Protein AF-A0A2E3VXD1-F1 (afdb_monomer)

Mean predicted aligned error: 12.89 Å

pLDDT: mean 79.23, std 15.87, range [42.19, 97.44]

Radius of gyration: 23.45 Å; Cα contacts (8 Å, |Δi|>4): 58; chains: 1; bounding box: 64×28×63 Å

Foldseek 3Di:
DPPPPVVVVPDVVVVVVVVVLCVVCQQPDVVLLVVLLVVQLVVQLVVVVVVVVVDDDPDDDDPVRVVVVSVVSSVVSSVLSVDSPHPCSSVVSCCVPPNPVNSVPDDRPVRVVVVVVVVVVVVVVVPPD

Solvent-accessible surface area (backbone atoms only — not comparable to full-atom values): 7590 Å² total; per-residue (Å²): 143,74,81,75,69,71,64,70,80,68,42,66,72,59,55,53,52,57,51,54,56,55,60,74,50,71,54,57,59,67,70,59,51,52,50,21,33,50,52,31,17,53,51,42,29,51,49,54,52,56,57,54,70,72,54,88,67,97,63,86,77,50,73,67,55,50,50,54,50,51,55,53,43,44,54,51,16,44,53,38,40,70,39,91,87,35,92,57,53,33,59,58,44,32,51,70,79,58,33,70,81,65,41,70,71,58,74,52,69,68,57,52,51,52,51,52,52,54,53,56,55,57,60,57,68,73,72,78,124

Structure (mmCIF, N/CA/C/O backbone):
data_AF-A0A2E3VXD1-F1
#
_entry.id   AF-A0A2E3VXD1-F1
#
loop_
_atom_site.group_PDB
_atom_site.id
_atom_site.type_symbol
_atom_site.label_atom_id
_atom_site.label_alt_id
_atom_site.label_comp_id
_atom_site.label_asym_id
_atom_site.label_entity_id
_atom_site.label_seq_id
_atom_site.pdbx_PDB_ins_code
_atom_site.Cartn_x
_atom_site.Cartn_y
_atom_site.Cartn_z
_atom_site.occupancy
_atom_site.B_iso_or_equiv
_atom_site.auth_seq_id
_atom_site.auth_comp_id
_atom_site.auth_asym_id
_atom_site.auth_atom_id
_atom_site.pdbx_PDB_model_num
ATOM 1 N N . MET A 1 1 ? 29.514 -5.960 26.133 1.00 45.72 1 MET A N 1
ATOM 2 C CA . MET A 1 1 ? 28.499 -6.758 25.406 1.00 45.72 1 MET A CA 1
ATOM 3 C C . MET A 1 1 ? 28.163 -6.119 24.042 1.00 45.72 1 MET A C 1
ATOM 5 O O . MET A 1 1 ? 26.997 -5.894 23.763 1.00 45.72 1 MET A O 1
ATOM 9 N N . SER A 1 2 ? 29.153 -5.846 23.172 1.00 53.34 2 SER A N 1
ATOM 10 C CA . SER A 1 2 ? 28.929 -5.120 21.892 1.00 53.34 2 S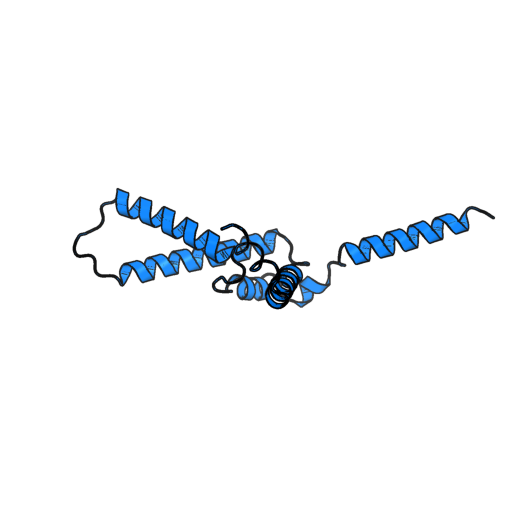ER A CA 1
ATOM 11 C C . SER A 1 2 ? 29.112 -5.949 20.615 1.00 53.34 2 SER A C 1
ATOM 13 O O . SER A 1 2 ? 28.776 -5.482 19.534 1.00 53.34 2 SER A O 1
ATOM 15 N N . ASN A 1 3 ? 29.578 -7.198 20.698 1.00 49.94 3 ASN A N 1
ATOM 16 C CA . ASN A 1 3 ? 29.963 -7.957 19.497 1.00 49.94 3 ASN A CA 1
ATOM 17 C C . ASN A 1 3 ? 28.823 -8.770 18.854 1.00 49.94 3 ASN A C 1
ATOM 19 O O . ASN A 1 3 ? 29.063 -9.477 17.882 1.00 49.94 3 ASN A O 1
ATOM 23 N N . LYS A 1 4 ? 27.585 -8.687 19.366 1.00 48.09 4 LYS A N 1
ATOM 24 C CA . LYS A 1 4 ? 26.432 -9.443 18.829 1.00 48.09 4 LYS A CA 1
ATOM 25 C C . LYS A 1 4 ? 25.585 -8.686 17.800 1.00 48.09 4 LYS A C 1
ATOM 27 O O . LYS A 1 4 ? 24.756 -9.311 17.153 1.00 48.09 4 LYS A O 1
ATOM 32 N N . ILE A 1 5 ? 25.781 -7.376 17.633 1.00 53.31 5 ILE A N 1
ATOM 33 C CA . ILE A 1 5 ? 24.974 -6.569 16.698 1.00 53.31 5 ILE A CA 1
ATOM 34 C C . ILE A 1 5 ? 25.562 -6.615 15.270 1.00 53.31 5 ILE A C 1
ATOM 36 O O . ILE A 1 5 ? 24.817 -6.616 14.295 1.00 53.31 5 ILE A O 1
ATOM 40 N N . ASN A 1 6 ? 26.884 -6.780 15.128 1.00 49.16 6 ASN A N 1
ATOM 41 C CA . ASN A 1 6 ? 27.567 -6.768 13.824 1.00 49.16 6 ASN A CA 1
ATOM 42 C C . ASN A 1 6 ? 27.434 -8.054 12.986 1.00 49.16 6 ASN A C 1
ATOM 44 O O . ASN A 1 6 ? 27.737 -8.024 11.796 1.00 49.16 6 ASN A O 1
ATOM 48 N N . SER A 1 7 ? 26.971 -9.175 13.547 1.00 50.66 7 SER A N 1
ATOM 49 C CA . SER A 1 7 ? 26.837 -10.436 12.796 1.00 50.66 7 SER A CA 1
ATOM 50 C C . SER A 1 7 ? 25.522 -10.562 12.018 1.00 50.66 7 SER A C 1
ATOM 52 O O . SER A 1 7 ? 25.414 -11.417 11.143 1.00 50.66 7 SER A O 1
ATOM 54 N N . ILE A 1 8 ? 24.530 -9.703 12.281 1.00 50.59 8 ILE A N 1
ATOM 55 C CA . ILE A 1 8 ? 23.238 -9.740 11.575 1.00 50.59 8 ILE A CA 1
ATOM 56 C C . ILE A 1 8 ? 23.376 -9.144 10.161 1.00 50.59 8 ILE A C 1
ATOM 58 O O . ILE A 1 8 ? 22.715 -9.592 9.232 1.00 50.59 8 ILE A O 1
ATOM 62 N N . ILE A 1 9 ? 24.296 -8.198 9.953 1.00 54.25 9 ILE A N 1
ATOM 63 C CA . ILE A 1 9 ? 24.472 -7.474 8.677 1.00 54.25 9 ILE A CA 1
ATOM 64 C C . ILE A 1 9 ? 25.246 -8.307 7.626 1.00 54.25 9 ILE A C 1
ATOM 66 O O . ILE A 1 9 ? 25.215 -8.008 6.431 1.00 54.25 9 ILE A O 1
ATOM 70 N N . GLN A 1 10 ? 25.898 -9.400 8.031 1.00 58.25 10 GLN A N 1
ATOM 71 C CA . GLN A 1 10 ? 26.782 -10.203 7.173 1.00 58.25 10 GLN A CA 1
ATOM 72 C C . GLN A 1 10 ? 26.150 -11.505 6.658 1.00 58.25 10 GLN A C 1
ATOM 74 O O . GLN A 1 10 ? 26.871 -12.422 6.279 1.00 58.25 10 GLN A O 1
ATOM 79 N N . ASN A 1 11 ? 24.819 -11.630 6.632 1.00 71.75 11 ASN A N 1
ATOM 80 C CA . ASN A 1 11 ? 24.197 -12.791 5.996 1.00 71.75 11 ASN A CA 1
ATOM 81 C C . ASN A 1 11 ? 24.143 -12.586 4.465 1.00 71.75 11 ASN A C 1
ATOM 83 O O . ASN A 1 11 ? 23.340 -11.767 4.000 1.00 71.75 11 ASN A O 1
ATOM 87 N N . PRO A 1 12 ? 24.932 -13.328 3.662 1.00 71.81 12 PRO A N 1
ATOM 88 C CA . PRO A 1 12 ? 24.968 -13.165 2.207 1.00 71.81 12 PRO A CA 1
ATOM 89 C C . PRO A 1 12 ? 23.598 -13.398 1.553 1.00 71.81 12 PRO A C 1
ATOM 91 O O . PRO A 1 12 ? 23.276 -12.752 0.556 1.00 71.81 12 PRO A O 1
ATOM 94 N N . ASN A 1 13 ? 22.738 -14.230 2.153 1.00 70.81 13 ASN A N 1
ATOM 95 C CA . ASN A 1 13 ? 21.380 -14.461 1.655 1.00 70.81 13 ASN A CA 1
ATOM 96 C C . ASN A 1 13 ? 20.468 -13.237 1.837 1.00 70.81 13 ASN A C 1
ATOM 98 O O . ASN A 1 13 ? 19.610 -12.978 0.993 1.00 70.81 13 ASN A O 1
ATOM 102 N N . MET A 1 14 ? 20.657 -12.453 2.907 1.00 68.56 14 MET A N 1
ATOM 103 C CA . MET A 1 14 ? 19.893 -11.216 3.118 1.00 68.56 14 MET A CA 1
ATOM 104 C C . MET A 1 14 ? 20.352 -10.107 2.168 1.00 68.56 14 MET A C 1
ATOM 106 O O . MET A 1 14 ? 19.519 -9.407 1.596 1.00 68.56 14 MET A O 1
ATOM 110 N N . GLN A 1 15 ? 21.661 -10.001 1.925 1.00 68.56 15 GLN A N 1
ATOM 111 C CA . GLN A 1 15 ? 22.216 -9.041 0.967 1.00 68.56 15 GLN A CA 1
ATOM 112 C C . GLN A 1 15 ? 21.792 -9.358 -0.476 1.00 68.56 15 GLN A C 1
ATOM 114 O O . GLN A 1 15 ? 21.424 -8.456 -1.225 1.00 68.56 15 GLN A O 1
ATOM 119 N N . ALA A 1 16 ? 21.780 -10.638 -0.865 1.00 70.44 16 ALA A N 1
ATOM 120 C CA . ALA A 1 16 ? 21.312 -11.061 -2.185 1.00 70.44 16 ALA A CA 1
ATOM 121 C C . ALA A 1 16 ? 19.816 -10.769 -2.403 1.00 70.44 16 ALA A C 1
ATOM 123 O O . ALA A 1 16 ? 19.419 -10.376 -3.499 1.00 70.44 16 ALA A O 1
ATOM 124 N N . ARG A 1 17 ? 18.982 -10.920 -1.363 1.00 68.19 17 ARG A N 1
ATOM 125 C CA . ARG A 1 17 ? 17.549 -10.591 -1.431 1.00 68.19 17 ARG A CA 1
ATOM 126 C C . ARG A 1 17 ? 17.311 -9.089 -1.606 1.00 68.19 17 ARG A C 1
ATOM 128 O O . ARG A 1 17 ? 16.509 -8.729 -2.459 1.00 68.19 17 ARG A O 1
ATOM 135 N N . ALA A 1 18 ? 18.038 -8.249 -0.866 1.00 66.00 18 ALA A N 1
ATOM 136 C CA . ALA A 1 18 ? 17.935 -6.789 -0.968 1.00 66.00 18 ALA A CA 1
ATOM 137 C C . ALA A 1 18 ? 18.440 -6.243 -2.321 1.00 66.00 18 ALA A C 1
ATOM 139 O O . ALA A 1 18 ? 17.923 -5.264 -2.848 1.00 66.00 18 ALA A O 1
ATOM 140 N N . LYS A 1 19 ? 19.443 -6.889 -2.932 1.00 68.50 19 LYS A N 1
ATOM 141 C CA . LYS A 1 19 ? 19.886 -6.529 -4.291 1.00 68.50 19 LYS A CA 1
ATOM 142 C C . LYS A 1 19 ? 18.827 -6.859 -5.347 1.00 68.50 19 LYS A C 1
ATOM 144 O O . LYS A 1 19 ? 18.525 -6.019 -6.186 1.00 68.50 19 LYS A O 1
ATOM 149 N N . LYS A 1 20 ? 18.204 -8.041 -5.264 1.00 70.44 20 LYS A N 1
ATOM 150 C CA . LYS A 1 20 ? 17.135 -8.448 -6.194 1.00 70.44 20 LYS A CA 1
ATOM 151 C C . LYS A 1 20 ? 15.898 -7.547 -6.125 1.00 70.44 20 LYS A C 1
ATOM 153 O O . LYS A 1 20 ? 15.245 -7.340 -7.144 1.00 70.44 20 LYS A O 1
ATOM 158 N N . SER A 1 21 ? 15.548 -7.031 -4.947 1.00 66.81 21 SER A N 1
ATOM 159 C CA . SER A 1 21 ? 14.435 -6.084 -4.807 1.00 66.81 21 SER A CA 1
ATOM 160 C C . SER A 1 21 ? 14.765 -4.712 -5.394 1.00 66.81 21 SER A C 1
ATOM 162 O O . SER A 1 21 ? 13.918 -4.147 -6.082 1.00 66.81 21 SER A O 1
ATOM 164 N N . ALA A 1 22 ? 15.993 -4.215 -5.221 1.00 69.25 22 ALA A N 1
ATOM 165 C CA . ALA A 1 22 ? 16.440 -2.973 -5.854 1.00 69.25 22 ALA A CA 1
ATOM 166 C C . ALA A 1 22 ? 16.440 -3.063 -7.396 1.00 69.25 22 ALA A C 1
ATOM 168 O O . ALA A 1 22 ? 16.003 -2.134 -8.075 1.00 69.25 22 ALA A O 1
ATOM 169 N N . GLU A 1 23 ? 16.857 -4.203 -7.954 1.00 75.88 23 GLU A N 1
ATOM 170 C CA . GLU A 1 23 ? 16.830 -4.460 -9.404 1.00 75.88 23 GLU A CA 1
ATOM 171 C C . GLU A 1 23 ? 15.399 -4.500 -9.969 1.00 75.88 23 GLU A C 1
ATOM 173 O O . GLU A 1 23 ? 15.156 -4.059 -11.093 1.00 75.88 23 GLU A O 1
ATOM 178 N N . LYS A 1 24 ? 14.423 -4.974 -9.183 1.00 78.62 24 LYS A N 1
ATOM 179 C CA . LYS A 1 24 ? 13.021 -5.129 -9.609 1.00 78.62 24 LYS A CA 1
ATOM 180 C C . LYS A 1 24 ? 12.379 -3.823 -10.087 1.00 78.62 24 LYS A C 1
ATOM 182 O O . LYS A 1 24 ? 11.507 -3.857 -10.956 1.00 78.62 24 LYS A O 1
ATOM 187 N N . TYR A 1 25 ? 12.800 -2.690 -9.529 1.00 84.12 25 TYR A N 1
ATOM 188 C CA . TYR A 1 25 ? 12.209 -1.376 -9.795 1.00 84.12 25 TYR A CA 1
ATOM 189 C C . TYR A 1 25 ? 13.130 -0.436 -10.588 1.00 84.12 25 TYR A C 1
ATOM 191 O O . TYR A 1 25 ? 12.765 0.713 -10.824 1.00 84.12 25 TYR A O 1
ATOM 199 N N . GLN A 1 26 ? 14.300 -0.911 -11.034 1.00 79.75 26 GLN A N 1
ATOM 200 C CA . GLN A 1 26 ? 15.376 -0.091 -11.614 1.00 79.75 26 GLN A CA 1
ATOM 201 C C . GLN A 1 26 ? 14.968 0.721 -12.861 1.00 79.75 26 GLN A C 1
ATOM 203 O O . GLN A 1 26 ? 15.561 1.764 -13.126 1.00 79.75 26 GLN A O 1
ATOM 208 N N . ASN A 1 27 ? 13.930 0.285 -13.582 1.00 83.88 27 ASN A N 1
ATOM 209 C CA . ASN A 1 27 ? 13.436 0.920 -14.812 1.00 83.88 27 ASN A CA 1
ATOM 210 C C . ASN A 1 27 ? 11.970 1.372 -14.710 1.00 83.88 27 ASN A C 1
ATOM 212 O O . ASN A 1 27 ? 11.272 1.464 -15.720 1.00 83.88 27 ASN A O 1
ATOM 216 N N . ILE A 1 28 ? 11.465 1.583 -13.496 1.00 87.12 28 ILE A N 1
ATOM 217 C CA . ILE A 1 28 ? 10.109 2.090 -13.284 1.00 87.12 28 ILE A CA 1
ATOM 218 C C . ILE A 1 28 ? 10.217 3.584 -12.974 1.00 87.12 28 ILE A C 1
ATOM 220 O O . ILE 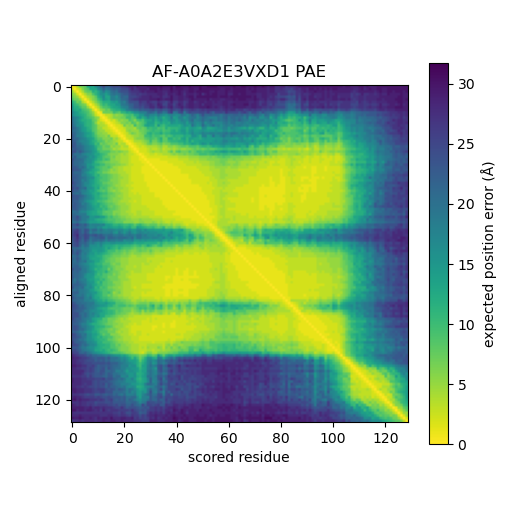A 1 28 ? 10.871 3.937 -11.989 1.00 87.12 28 ILE A O 1
ATOM 224 N N . PRO A 1 29 ? 9.607 4.474 -13.782 1.00 90.81 29 PRO A N 1
ATOM 225 C CA . PRO A 1 29 ? 9.618 5.897 -13.475 1.00 90.81 29 PRO A CA 1
ATOM 226 C C . PRO A 1 29 ? 8.956 6.165 -12.123 1.00 90.81 29 PRO A C 1
ATOM 228 O O . PRO A 1 29 ? 8.002 5.481 -11.730 1.00 90.81 29 PRO A O 1
ATOM 231 N N . LYS A 1 30 ? 9.471 7.169 -11.408 1.00 90.75 30 LYS A N 1
ATOM 232 C CA . LYS A 1 30 ? 9.061 7.467 -10.032 1.00 90.75 30 LYS A CA 1
ATOM 233 C C . LYS A 1 30 ? 7.560 7.740 -9.941 1.00 90.75 30 LYS A C 1
ATOM 235 O O . LYS A 1 30 ? 6.925 7.324 -8.985 1.00 90.75 30 LYS A O 1
ATOM 240 N N . GLU A 1 31 ? 6.984 8.366 -10.955 1.00 93.19 31 GLU A N 1
ATOM 241 C CA . GLU A 1 31 ? 5.574 8.742 -11.015 1.00 93.19 31 GLU A CA 1
ATOM 242 C C . GLU A 1 31 ? 4.662 7.507 -10.981 1.00 93.19 31 GLU A C 1
ATOM 244 O O . GLU A 1 31 ? 3.684 7.475 -10.239 1.00 93.19 31 GLU A O 1
ATOM 249 N N . TYR A 1 32 ? 5.009 6.451 -11.725 1.00 93.62 32 TYR A N 1
ATOM 250 C CA . TYR A 1 32 ? 4.256 5.192 -11.700 1.00 93.62 32 TYR A CA 1
ATOM 251 C C . TYR A 1 32 ? 4.436 4.458 -10.372 1.00 93.62 32 TYR A C 1
ATOM 253 O O . TYR A 1 32 ? 3.481 3.872 -9.859 1.00 93.62 32 TYR A O 1
ATOM 261 N N . MET A 1 33 ? 5.643 4.512 -9.800 1.00 92.50 33 MET A N 1
ATOM 262 C CA . MET A 1 33 ? 5.908 3.950 -8.476 1.00 92.50 33 MET A CA 1
ATOM 263 C C . MET A 1 33 ? 5.071 4.645 -7.397 1.00 92.50 33 MET A C 1
ATOM 265 O O . MET A 1 33 ? 4.394 3.972 -6.623 1.00 92.50 33 MET A O 1
ATOM 269 N N . ASP A 1 34 ? 5.061 5.977 -7.388 1.00 94.50 34 ASP A N 1
ATOM 270 C CA . ASP A 1 34 ? 4.314 6.789 -6.427 1.00 94.50 34 ASP A CA 1
ATOM 271 C C . ASP A 1 34 ? 2.805 6.518 -6.530 1.00 94.50 34 ASP A C 1
ATOM 273 O O . ASP A 1 34 ? 2.131 6.369 -5.509 1.00 94.50 34 ASP A O 1
ATOM 277 N N . VAL A 1 35 ? 2.270 6.394 -7.752 1.00 95.44 35 VAL A N 1
ATOM 278 C CA . VAL A 1 35 ? 0.857 6.045 -7.973 1.00 95.44 35 VAL A CA 1
ATOM 279 C C . VAL A 1 35 ? 0.545 4.654 -7.427 1.00 95.44 35 VAL A C 1
ATOM 281 O O . VAL A 1 35 ? -0.414 4.497 -6.669 1.00 95.44 35 VAL A O 1
ATOM 284 N N . ALA A 1 36 ? 1.355 3.647 -7.765 1.00 94.94 36 ALA A N 1
ATOM 285 C CA . ALA A 1 36 ? 1.130 2.280 -7.302 1.00 94.94 36 ALA A CA 1
ATOM 286 C C . ALA A 1 36 ? 1.225 2.163 -5.774 1.00 94.94 36 ALA A C 1
ATOM 288 O O . ALA A 1 36 ? 0.377 1.527 -5.144 1.00 94.94 36 ALA A O 1
ATOM 289 N N . GLN A 1 37 ? 2.208 2.830 -5.169 1.00 94.75 37 GLN A N 1
ATOM 290 C CA . GLN A 1 37 ? 2.369 2.898 -3.721 1.00 94.75 37 GLN A CA 1
ATOM 291 C C . GLN A 1 37 ? 1.207 3.646 -3.052 1.00 94.75 37 GLN A C 1
ATOM 293 O O . GLN A 1 37 ? 0.715 3.220 -2.005 1.00 94.75 37 GLN A O 1
ATOM 298 N N . GLY A 1 38 ? 0.731 4.740 -3.652 1.00 96.00 38 GLY A N 1
ATOM 299 C CA . GLY A 1 38 ? -0.435 5.479 -3.173 1.00 96.00 38 GLY A CA 1
ATOM 300 C C . GLY A 1 38 ? -1.701 4.623 -3.192 1.00 96.00 38 GLY A C 1
ATOM 3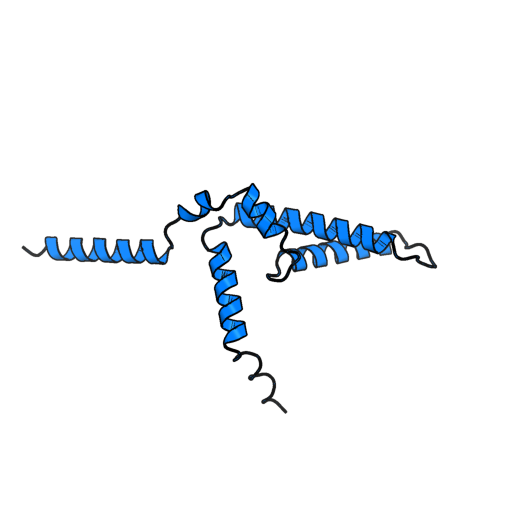01 O O . GLY A 1 38 ? -2.440 4.584 -2.209 1.00 96.00 38 GLY A O 1
ATOM 302 N N . MET A 1 39 ? -1.919 3.871 -4.270 1.00 96.69 39 MET A N 1
ATOM 303 C CA . MET A 1 39 ? -3.030 2.925 -4.383 1.00 96.69 39 MET A CA 1
ATOM 304 C C . MET A 1 39 ? -2.936 1.793 -3.347 1.00 96.69 39 MET A C 1
ATOM 306 O O . MET A 1 39 ? -3.931 1.500 -2.680 1.00 96.69 39 MET A O 1
ATOM 310 N N . GLU A 1 40 ? -1.755 1.196 -3.150 1.00 95.88 40 GLU A N 1
ATOM 311 C CA . GLU A 1 40 ? -1.549 0.185 -2.102 1.00 95.88 40 GLU A CA 1
ATOM 312 C C . GLU A 1 40 ? -1.775 0.776 -0.701 1.00 95.88 40 GLU A C 1
ATOM 314 O O . GLU A 1 40 ? -2.436 0.153 0.127 1.00 95.88 40 GLU A O 1
ATOM 319 N N . THR A 1 41 ? -1.340 2.014 -0.453 1.00 97.25 41 THR A N 1
ATOM 320 C CA . THR A 1 41 ? -1.595 2.723 0.814 1.00 97.25 41 THR A CA 1
ATOM 321 C C . THR A 1 41 ? -3.094 2.867 1.083 1.00 97.25 41 THR A C 1
ATOM 323 O O . THR A 1 41 ? -3.552 2.577 2.189 1.00 97.25 41 THR A O 1
ATOM 326 N N . GLN A 1 42 ? -3.884 3.280 0.085 1.00 96.81 42 GLN A N 1
ATOM 327 C CA . GLN A 1 42 ? -5.339 3.405 0.240 1.00 96.81 42 GLN A CA 1
ATOM 328 C C . GLN A 1 42 ? -6.001 2.054 0.515 1.00 96.81 42 GLN A C 1
ATOM 330 O O . GLN A 1 42 ? -6.856 1.953 1.398 1.00 96.81 42 GLN A O 1
ATOM 335 N N . PHE A 1 43 ? -5.570 1.008 -0.190 1.00 96.62 43 PHE A N 1
ATOM 336 C CA . PHE A 1 43 ? -6.060 -0.347 0.036 1.00 96.62 43 PHE A CA 1
ATOM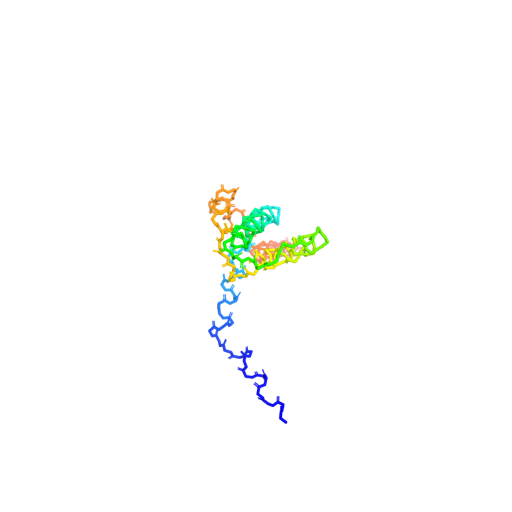 337 C C . PHE A 1 43 ? -5.753 -0.836 1.457 1.00 96.62 43 PHE A C 1
ATOM 339 O O . PHE A 1 43 ? -6.654 -1.299 2.154 1.00 96.62 43 PHE A O 1
ATOM 346 N N . ILE A 1 44 ? -4.506 -0.693 1.917 1.00 96.50 44 ILE A N 1
ATOM 347 C CA . ILE A 1 44 ? -4.096 -1.125 3.260 1.00 96.50 44 ILE A CA 1
ATOM 348 C C . ILE A 1 44 ? -4.849 -0.335 4.327 1.00 96.50 44 ILE A C 1
ATOM 350 O O . ILE A 1 44 ? -5.351 -0.926 5.279 1.00 96.50 44 ILE A O 1
ATOM 354 N N . ASN A 1 45 ? -4.981 0.981 4.162 1.00 97.00 45 ASN A N 1
ATOM 355 C CA . ASN A 1 45 ? -5.745 1.811 5.087 1.00 97.00 45 ASN A CA 1
ATOM 356 C C . ASN A 1 45 ? -7.210 1.346 5.171 1.00 97.00 45 ASN A C 1
ATOM 358 O O . ASN A 1 45 ? -7.759 1.188 6.261 1.00 97.00 45 ASN A O 1
ATOM 362 N N . HIS A 1 46 ? -7.839 1.059 4.028 1.00 96.62 46 HIS A N 1
ATOM 363 C CA . HIS A 1 46 ? -9.187 0.497 4.001 1.00 96.62 46 HIS A CA 1
ATOM 364 C C . HIS A 1 46 ? -9.254 -0.865 4.709 1.00 96.62 46 HIS A C 1
ATOM 366 O O . HIS A 1 46 ? -10.115 -1.066 5.563 1.00 96.62 46 HIS A O 1
ATOM 372 N N . MET A 1 47 ? -8.306 -1.761 4.434 1.00 95.19 47 MET A N 1
ATOM 373 C CA . MET A 1 47 ? -8.211 -3.064 5.091 1.00 95.19 47 MET A CA 1
ATOM 374 C C . MET A 1 47 ? -8.087 -2.925 6.616 1.00 95.19 47 MET A C 1
ATOM 376 O O . MET A 1 47 ? -8.824 -3.584 7.346 1.00 95.19 47 MET A O 1
ATOM 380 N N . LEU A 1 48 ? -7.212 -2.042 7.112 1.00 94.81 48 LEU A N 1
ATOM 381 C CA . LEU A 1 48 ? -7.050 -1.777 8.547 1.00 94.81 48 LEU A CA 1
ATOM 382 C C . LEU A 1 48 ? -8.348 -1.256 9.177 1.00 94.81 48 LEU A C 1
ATOM 384 O O . LEU A 1 48 ? -8.722 -1.687 10.272 1.00 94.81 48 LEU A O 1
ATOM 388 N N . ASN A 1 49 ? -9.064 -0.382 8.468 1.00 94.12 49 ASN A N 1
ATOM 389 C CA . ASN A 1 49 ? -10.363 0.115 8.908 1.00 94.12 49 ASN A CA 1
ATOM 390 C C . ASN A 1 49 ? -11.405 -1.012 9.012 1.00 94.12 49 ASN A C 1
ATOM 392 O O . ASN A 1 49 ? -12.094 -1.099 10.031 1.00 94.12 49 ASN A O 1
ATOM 396 N N . GLU A 1 50 ? -11.506 -1.901 8.019 1.00 94.44 50 GLU A N 1
ATOM 397 C CA . GLU A 1 50 ? -12.425 -3.050 8.070 1.00 94.44 50 GLU A CA 1
ATOM 398 C C . GLU A 1 50 ? -12.037 -4.055 9.165 1.00 94.44 50 GLU A C 1
ATOM 400 O O . GLU A 1 50 ? -12.892 -4.509 9.929 1.00 94.44 50 GLU A O 1
ATOM 405 N N . MET A 1 51 ? -10.742 -4.337 9.332 1.00 92.38 51 MET A N 1
ATOM 406 C CA . MET A 1 51 ? -10.245 -5.183 10.422 1.00 92.38 51 MET A CA 1
ATOM 407 C C . MET A 1 51 ? -10.632 -4.616 11.790 1.00 92.38 51 MET A C 1
ATOM 409 O O . MET A 1 51 ? -11.073 -5.357 12.668 1.00 92.38 51 MET A O 1
ATOM 413 N N . ARG A 1 52 ? -10.532 -3.297 11.981 1.00 88.19 52 ARG A N 1
ATOM 414 C CA . ARG A 1 52 ? -10.894 -2.641 13.244 1.00 88.19 52 ARG A CA 1
ATOM 415 C C . ARG A 1 52 ? -12.389 -2.754 13.552 1.00 88.19 52 ARG A C 1
ATOM 417 O O . ARG A 1 52 ? -12.740 -2.965 14.709 1.00 88.19 52 ARG A O 1
ATOM 424 N N . LYS A 1 53 ? -13.262 -2.679 12.539 1.00 88.75 53 LYS A N 1
ATOM 425 C CA . LYS A 1 53 ? -14.716 -2.883 12.706 1.00 88.75 53 LYS A CA 1
ATOM 426 C C . LYS A 1 53 ? -15.070 -4.294 13.186 1.00 88.75 53 LYS A C 1
ATOM 428 O O . LYS A 1 53 ? -16.111 -4.472 13.809 1.00 88.75 53 LYS A O 1
ATOM 433 N N . SER A 1 54 ? -14.219 -5.285 12.912 1.00 89.56 54 SER A N 1
ATOM 434 C CA . SER A 1 54 ? -14.435 -6.671 13.352 1.00 89.56 54 SER A CA 1
ATOM 435 C C . SER A 1 54 ? -14.160 -6.896 14.847 1.00 89.56 54 SER A C 1
ATOM 437 O O . SER A 1 54 ? -14.636 -7.874 15.426 1.00 89.56 54 SER A O 1
ATOM 439 N N . VAL A 1 55 ? -13.433 -5.982 15.502 1.00 86.62 55 VAL A N 1
ATOM 440 C CA . VAL A 1 55 ? -13.115 -6.065 16.931 1.00 86.62 55 VAL A CA 1
ATOM 441 C C . VAL A 1 55 ? -14.241 -5.423 17.741 1.00 86.62 55 VAL A C 1
ATOM 443 O O . VAL A 1 55 ? -14.487 -4.221 17.651 1.00 86.62 55 VAL A O 1
ATOM 446 N N . LYS A 1 56 ? -14.924 -6.220 18.570 1.00 79.50 56 LYS A N 1
ATOM 447 C CA . LYS A 1 56 ? -15.940 -5.710 19.501 1.00 79.50 56 LYS A CA 1
ATOM 448 C C . LYS A 1 56 ? -15.261 -4.884 20.596 1.00 79.50 56 LYS A C 1
ATOM 450 O O . LYS A 1 56 ? -14.515 -5.434 21.400 1.00 79.50 56 LYS A O 1
ATOM 455 N N . SER A 1 57 ? -15.531 -3.582 20.631 1.00 78.88 57 SER A N 1
ATOM 456 C CA . SER A 1 57 ? -15.132 -2.717 21.745 1.00 78.88 57 SER A CA 1
ATOM 457 C C . SER A 1 57 ? -16.233 -2.695 22.801 1.00 78.88 57 SER A C 1
ATOM 459 O O . SER A 1 57 ? -17.406 -2.539 22.462 1.00 78.88 57 SER A O 1
ATOM 461 N N . THR A 1 58 ? -15.864 -2.850 24.071 1.00 77.94 58 THR A N 1
ATOM 462 C CA . THR A 1 58 ? -16.776 -2.716 25.219 1.00 77.94 58 THR A CA 1
ATOM 463 C C . THR A 1 58 ? -17.256 -1.281 25.415 1.00 77.94 58 THR A C 1
ATOM 465 O O . THR A 1 58 ? -18.361 -1.080 25.908 1.00 77.94 58 THR A O 1
ATOM 468 N N . GLU A 1 59 ? -16.470 -0.294 24.977 1.00 80.12 59 GLU A N 1
ATOM 469 C CA . GLU A 1 59 ? -16.831 1.123 25.023 1.00 80.12 59 GLU A CA 1
ATOM 470 C C . GLU A 1 59 ? -16.715 1.782 23.639 1.00 80.12 59 GLU A C 1
ATOM 472 O O . GLU A 1 59 ? -15.789 1.473 22.876 1.00 80.12 59 GLU A O 1
ATOM 477 N N . PRO A 1 60 ? -17.644 2.685 23.277 1.00 81.75 60 PRO A N 1
ATOM 478 C CA . PRO A 1 60 ? -17.577 3.404 22.015 1.00 81.75 60 PRO A CA 1
ATOM 479 C C . PRO A 1 60 ? -16.430 4.423 22.020 1.00 81.75 60 PRO A C 1
ATOM 481 O O . PRO A 1 60 ? -16.305 5.245 22.924 1.00 81.75 60 PRO A O 1
ATOM 484 N N . ASP A 1 61 ? -15.619 4.413 20.961 1.00 85.19 61 ASP A N 1
ATOM 485 C CA . ASP A 1 61 ? -14.543 5.391 20.791 1.00 85.19 61 ASP A CA 1
ATOM 486 C C . ASP A 1 61 ? -15.086 6.827 20.689 1.00 85.19 61 ASP A C 1
ATOM 488 O O . ASP A 1 61 ? -16.000 7.111 19.902 1.00 85.19 61 ASP A O 1
ATOM 492 N N . SER A 1 62 ? -14.440 7.755 21.402 1.00 92.00 62 SER A N 1
ATOM 493 C CA . SER A 1 62 ? -14.661 9.195 21.228 1.00 92.00 62 SER A CA 1
ATOM 494 C C . SER A 1 62 ? -14.244 9.666 19.825 1.00 92.00 62 SER A C 1
ATOM 496 O O . SER A 1 62 ? -13.421 9.033 19.156 1.00 92.00 62 SER A O 1
ATOM 498 N N . SER A 1 63 ? -14.758 10.814 19.373 1.00 92.00 63 SER A N 1
ATOM 499 C CA . SER A 1 63 ? -14.376 11.398 18.075 1.00 92.00 63 SER A CA 1
ATOM 500 C C . SER A 1 63 ? -12.871 11.677 17.971 1.00 92.00 63 SER A C 1
ATOM 502 O O . SER A 1 63 ? -12.269 11.397 16.936 1.00 92.00 63 SER A O 1
ATOM 504 N N . ALA A 1 64 ? -12.244 12.154 19.052 1.00 93.44 64 ALA A N 1
ATOM 505 C CA . ALA A 1 64 ? -10.800 12.388 19.100 1.00 93.44 64 ALA A CA 1
ATOM 506 C C . ALA A 1 64 ? -10.012 11.075 18.974 1.00 93.44 64 ALA A C 1
ATOM 508 O O . ALA A 1 64 ? -9.041 10.994 18.222 1.00 93.44 64 ALA A O 1
ATOM 509 N N . THR A 1 65 ? -10.472 10.019 19.651 1.00 92.12 65 THR A N 1
ATOM 510 C CA . THR A 1 65 ? -9.866 8.684 19.574 1.00 92.12 65 THR A CA 1
ATOM 511 C C . THR A 1 65 ? -9.962 8.109 18.161 1.00 92.12 65 THR A C 1
ATOM 513 O O . THR A 1 65 ? -8.976 7.574 17.656 1.00 92.12 65 THR A O 1
ATOM 516 N N . LYS A 1 66 ? -11.117 8.250 17.496 1.00 91.31 66 LYS A N 1
ATOM 517 C CA . LYS A 1 66 ? -11.305 7.823 16.098 1.00 91.31 66 LYS A CA 1
ATOM 518 C C . LYS A 1 66 ? -10.364 8.562 15.153 1.00 91.31 66 LYS A C 1
ATOM 520 O O . LYS A 1 66 ? -9.713 7.924 14.331 1.00 91.31 66 LYS A O 1
ATOM 525 N N . TYR A 1 67 ? -10.256 9.880 15.305 1.00 94.25 67 TYR A N 1
ATOM 526 C CA . TYR A 1 67 ? -9.362 10.693 14.487 1.00 94.25 67 TYR A CA 1
ATOM 527 C C . TYR A 1 67 ? -7.897 10.274 14.664 1.00 94.25 67 TYR A C 1
ATOM 529 O O . TYR A 1 67 ? -7.226 9.957 13.683 1.00 94.25 67 TYR A O 1
ATOM 537 N N . TYR A 1 68 ? -7.427 10.161 15.909 1.00 94.94 68 TYR A N 1
ATOM 538 C CA . TYR A 1 68 ? -6.068 9.703 16.202 1.00 94.94 68 TYR A CA 1
ATOM 539 C C . TYR A 1 68 ? -5.780 8.314 15.611 1.00 94.94 68 TYR A C 1
ATOM 541 O O . TYR A 1 68 ? -4.756 8.110 14.959 1.00 94.94 68 TYR A O 1
ATOM 549 N N . LYS A 1 69 ? -6.710 7.366 15.784 1.00 93.06 69 LYS A N 1
ATOM 550 C CA . LYS A 1 69 ? -6.607 6.021 15.201 1.00 93.06 69 LYS A CA 1
ATOM 551 C C . LYS A 1 69 ? -6.518 6.072 13.677 1.00 93.06 69 LYS A C 1
ATOM 553 O O . LYS A 1 69 ? -5.696 5.357 13.120 1.00 93.06 69 LYS A O 1
ATOM 558 N N . SER A 1 70 ? -7.299 6.933 13.023 1.00 94.25 70 SER A N 1
ATOM 559 C CA . SER A 1 70 ? -7.276 7.069 11.562 1.00 94.25 70 SER A CA 1
ATOM 560 C C . SER A 1 70 ? -5.939 7.600 11.034 1.00 94.25 70 SER A C 1
ATOM 562 O O . SER A 1 70 ? -5.425 7.073 10.051 1.00 94.25 70 SER A O 1
ATOM 564 N N . LEU A 1 71 ? -5.327 8.571 11.725 1.00 96.44 71 LEU A N 1
ATOM 565 C CA . LEU A 1 71 ? -3.983 9.050 11.391 1.00 96.44 71 LEU A CA 1
ATOM 566 C C . LEU A 1 71 ? -2.946 7.936 11.563 1.00 96.44 71 LEU A C 1
ATOM 568 O O . LEU A 1 71 ? -2.112 7.720 10.689 1.00 96.44 71 LEU A O 1
ATOM 572 N N . MET A 1 72 ? -3.032 7.191 12.667 1.00 96.38 72 MET A N 1
ATOM 573 C CA . MET A 1 72 ? -2.118 6.082 12.937 1.00 96.38 72 MET A CA 1
ATOM 574 C C . MET A 1 72 ? -2.249 4.956 11.902 1.00 96.38 72 MET A C 1
ATOM 576 O O . MET A 1 72 ? -1.242 4.392 11.475 1.00 96.38 72 MET A O 1
ATOM 580 N N . ASP A 1 73 ? -3.476 4.620 11.499 1.00 96.12 73 ASP A N 1
ATOM 581 C CA . ASP A 1 73 ? -3.738 3.599 10.483 1.00 96.12 73 ASP A CA 1
ATOM 582 C C . ASP A 1 73 ? -3.215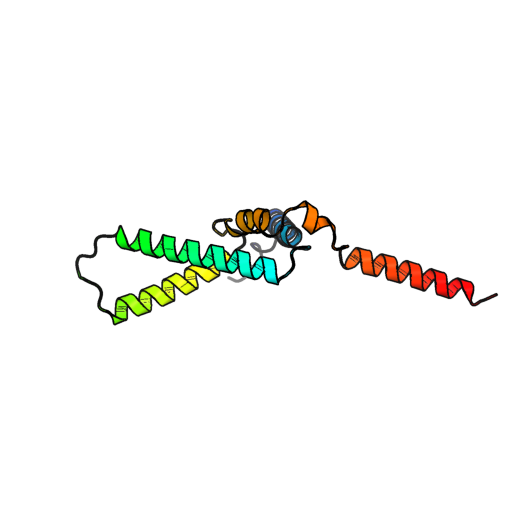 4.048 9.110 1.00 96.12 73 ASP A C 1
ATOM 584 O O . ASP A 1 73 ? -2.600 3.247 8.405 1.00 96.12 73 ASP A O 1
ATOM 588 N N . HIS A 1 74 ? -3.353 5.334 8.768 1.00 97.44 74 HIS A N 1
ATOM 589 C CA . HIS A 1 74 ? -2.801 5.888 7.533 1.00 97.44 74 HIS A CA 1
ATOM 590 C C . HIS A 1 74 ? -1.267 5.816 7.484 1.00 97.44 74 HIS A C 1
ATOM 592 O O . HIS A 1 74 ? -0.711 5.326 6.500 1.00 97.44 74 HIS A O 1
ATOM 598 N N . GLU A 1 75 ? -0.575 6.234 8.547 1.00 96.75 75 GLU A N 1
ATOM 599 C CA . GLU A 1 75 ? 0.894 6.169 8.596 1.00 96.75 75 GLU A CA 1
ATOM 600 C C . GLU A 1 75 ? 1.401 4.726 8.522 1.00 96.75 75 GLU A C 1
ATOM 602 O O . GLU A 1 75 ? 2.349 4.416 7.797 1.00 96.75 75 GLU A O 1
ATOM 607 N N . ARG A 1 76 ? 0.725 3.800 9.212 1.00 95.12 76 ARG A N 1
ATOM 608 C CA . ARG A 1 76 ? 1.031 2.368 9.105 1.00 95.12 76 ARG A CA 1
ATOM 609 C C . ARG A 1 76 ? 0.835 1.859 7.684 1.00 95.12 76 ARG A C 1
ATOM 611 O O . ARG A 1 76 ? 1.701 1.149 7.180 1.00 95.12 76 ARG A O 1
ATOM 618 N N . ALA A 1 77 ? -0.267 2.228 7.038 1.00 96.38 77 ALA A N 1
ATOM 619 C CA . ALA A 1 77 ? -0.546 1.831 5.666 1.00 96.38 77 ALA A CA 1
ATOM 620 C C . ALA A 1 77 ? 0.535 2.324 4.697 1.00 96.38 77 ALA A C 1
ATOM 622 O O . ALA A 1 77 ? 0.998 1.551 3.857 1.00 96.38 77 ALA A O 1
ATOM 623 N N . LYS A 1 78 ? 0.989 3.570 4.864 1.00 96.19 78 LYS A N 1
ATOM 624 C CA . LYS A 1 78 ? 2.070 4.153 4.066 1.00 96.19 78 LYS A CA 1
ATOM 625 C C . LYS A 1 78 ? 3.380 3.385 4.242 1.00 96.19 78 LYS A C 1
ATOM 627 O O . LYS A 1 78 ? 3.967 2.951 3.253 1.00 96.19 78 LYS A O 1
ATOM 632 N N . ILE A 1 79 ? 3.791 3.134 5.487 1.00 94.69 79 ILE A N 1
ATOM 633 C CA . ILE A 1 79 ? 5.004 2.355 5.788 1.00 94.69 79 ILE A CA 1
ATOM 634 C C . ILE A 1 79 ? 4.913 0.948 5.178 1.00 94.69 79 ILE A C 1
ATOM 636 O O . ILE A 1 79 ? 5.884 0.445 4.609 1.00 94.69 79 ILE A O 1
ATOM 640 N N . MET A 1 80 ? 3.749 0.298 5.268 1.00 93.69 80 MET A N 1
ATOM 641 C CA . MET A 1 80 ? 3.544 -1.036 4.700 1.00 93.69 80 MET A CA 1
ATOM 642 C C . MET A 1 80 ? 3.618 -1.047 3.167 1.00 93.69 80 MET A C 1
ATOM 644 O O . MET A 1 80 ? 4.169 -1.996 2.613 1.00 93.69 80 MET A O 1
ATOM 648 N N . ALA A 1 81 ? 3.111 -0.013 2.491 1.00 94.06 81 ALA A N 1
ATOM 649 C CA . ALA A 1 81 ? 3.216 0.124 1.037 1.00 94.06 81 ALA A CA 1
ATOM 650 C C . ALA A 1 81 ? 4.663 0.407 0.580 1.00 94.06 81 ALA A C 1
ATOM 652 O O . ALA A 1 81 ? 5.118 -0.106 -0.446 1.00 94.06 81 ALA A O 1
ATOM 653 N N . GLU A 1 82 ? 5.423 1.182 1.358 1.00 91.19 82 GLU A N 1
ATOM 654 C CA . GLU A 1 82 ? 6.844 1.472 1.097 1.00 91.19 82 GLU A CA 1
ATOM 655 C C . GLU A 1 82 ? 7.723 0.232 1.282 1.00 91.19 82 GLU A C 1
ATOM 657 O O . GLU A 1 82 ? 8.648 -0.017 0.506 1.00 91.19 82 GLU A O 1
ATOM 662 N N . THR A 1 83 ? 7.398 -0.589 2.279 1.00 86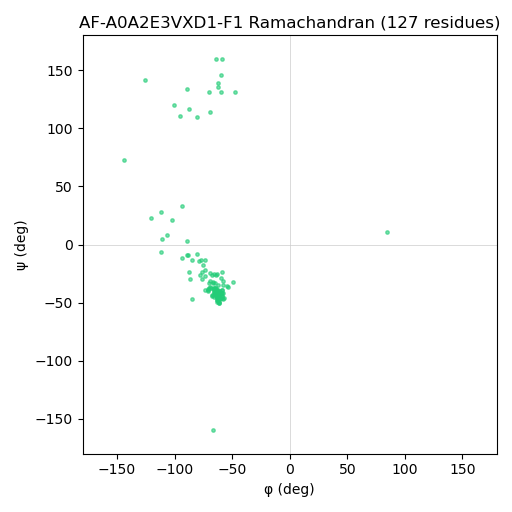.81 83 THR A N 1
ATOM 663 C CA . THR A 1 83 ? 8.190 -1.763 2.642 1.00 86.81 83 THR A CA 1
ATOM 664 C C . THR A 1 83 ? 8.244 -2.787 1.501 1.00 86.81 83 THR A C 1
ATOM 666 O O . THR A 1 83 ? 7.263 -3.067 0.810 1.00 86.81 83 THR A O 1
ATOM 669 N N . GLU A 1 84 ? 9.417 -3.387 1.285 1.00 75.31 84 GLU A N 1
ATOM 670 C CA . GLU A 1 84 ? 9.617 -4.399 0.236 1.00 75.31 84 GLU A CA 1
ATOM 671 C C . GLU A 1 84 ? 8.839 -5.695 0.499 1.00 75.31 84 GLU A C 1
ATOM 673 O O . GLU A 1 84 ? 8.355 -6.327 -0.434 1.00 75.31 84 GLU A O 1
ATOM 678 N N . ASN A 1 85 ? 8.683 -6.063 1.774 1.00 70.94 85 ASN A N 1
ATOM 679 C CA . ASN A 1 85 ? 7.853 -7.178 2.238 1.00 70.94 85 ASN A CA 1
ATOM 680 C C . ASN A 1 85 ? 6.434 -6.714 2.633 1.00 70.94 85 ASN A C 1
ATOM 682 O O . ASN A 1 85 ? 5.871 -7.225 3.601 1.00 70.94 85 ASN A O 1
ATOM 686 N N . GLY A 1 86 ? 5.894 -5.701 1.947 1.00 77.06 86 GLY A N 1
ATOM 687 C CA . GLY A 1 86 ? 4.502 -5.271 2.097 1.00 77.06 86 GLY A CA 1
ATOM 688 C C . GLY A 1 86 ? 3.501 -6.324 1.600 1.00 77.06 86 GLY A C 1
ATOM 689 O O . GLY A 1 86 ? 3.824 -7.503 1.463 1.00 77.06 86 GLY A O 1
ATOM 690 N N . ILE A 1 87 ? 2.272 -5.899 1.293 1.00 85.06 87 ILE A N 1
ATOM 691 C CA . ILE A 1 87 ? 1.239 -6.804 0.752 1.00 85.06 87 ILE A CA 1
ATOM 692 C C . ILE A 1 87 ? 1.586 -7.246 -0.681 1.00 85.06 87 ILE A C 1
ATOM 694 O O . ILE A 1 87 ? 1.174 -8.321 -1.116 1.00 85.06 87 ILE A O 1
ATOM 698 N N . GLY A 1 88 ? 2.389 -6.451 -1.398 1.00 87.75 88 GLY A N 1
ATOM 699 C CA . GLY A 1 88 ? 2.816 -6.742 -2.769 1.00 87.75 88 GLY A CA 1
ATOM 700 C C . GLY A 1 88 ? 1.789 -6.290 -3.804 1.00 87.75 88 GLY A C 1
ATOM 701 O O . GLY A 1 88 ? 1.914 -6.606 -4.988 1.00 87.75 88 GLY A O 1
ATOM 702 N N . LEU A 1 89 ? 0.780 -5.521 -3.384 1.00 91.50 89 LEU A N 1
ATOM 703 C CA . LEU A 1 89 ? -0.246 -5.015 -4.285 1.00 91.50 89 LEU A CA 1
ATOM 704 C C . LEU A 1 89 ? 0.330 -3.963 -5.239 1.00 91.50 89 LEU A C 1
ATOM 706 O O . LEU A 1 89 ? -0.096 -3.922 -6.395 1.00 91.50 89 LEU A O 1
ATOM 710 N N . LYS A 1 90 ? 1.343 -3.181 -4.823 1.00 91.69 90 LYS A N 1
ATOM 711 C CA . LYS A 1 90 ? 2.043 -2.258 -5.734 1.00 91.69 90 LYS A CA 1
ATOM 712 C C . LYS A 1 90 ? 2.590 -2.958 -6.968 1.00 91.69 90 LYS A C 1
ATOM 714 O O . LYS A 1 90 ? 2.530 -2.387 -8.046 1.00 91.69 90 LYS A O 1
ATOM 719 N N . ASP A 1 91 ? 3.066 -4.196 -6.846 1.00 90.81 91 ASP A N 1
ATOM 720 C CA . ASP A 1 91 ? 3.624 -4.936 -7.980 1.00 90.81 91 ASP A CA 1
ATOM 721 C C . ASP A 1 91 ? 2.553 -5.273 -9.009 1.00 90.81 91 ASP A C 1
ATOM 723 O O . ASP A 1 91 ? 2.753 -5.099 -10.209 1.00 90.81 91 ASP A O 1
ATOM 727 N N . VAL A 1 92 ? 1.397 -5.722 -8.519 1.00 91.94 92 VAL A N 1
ATOM 728 C CA . VAL A 1 92 ? 0.240 -6.037 -9.357 1.00 91.94 92 VAL A CA 1
ATOM 729 C C . VAL A 1 92 ? -0.258 -4.770 -10.041 1.00 91.94 92 VAL A C 1
ATOM 731 O O . VAL A 1 92 ? -0.509 -4.787 -11.242 1.00 91.94 92 VAL A O 1
ATOM 734 N N . ILE A 1 93 ? -0.351 -3.661 -9.304 1.00 92.44 93 ILE A N 1
ATOM 735 C CA . ILE A 1 93 ? -0.759 -2.368 -9.860 1.00 92.44 93 ILE A CA 1
ATOM 736 C C . ILE A 1 93 ? 0.240 -1.902 -10.921 1.00 92.44 93 ILE A C 1
ATOM 738 O O . ILE A 1 93 ? -0.177 -1.532 -12.015 1.00 92.44 93 ILE A O 1
ATOM 742 N N . LEU A 1 94 ? 1.544 -1.976 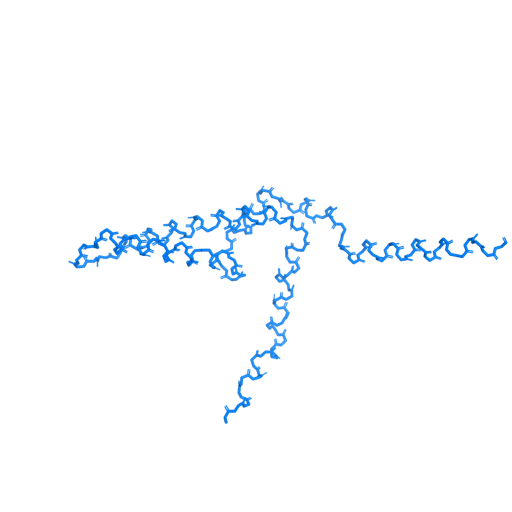-10.644 1.00 92.25 94 LEU A N 1
ATOM 743 C CA . LEU A 1 94 ? 2.599 -1.638 -11.601 1.00 92.25 94 LEU A CA 1
ATOM 744 C C . LEU A 1 94 ? 2.518 -2.491 -12.863 1.00 92.25 94 LEU A C 1
ATOM 746 O O . LEU A 1 94 ? 2.742 -1.974 -13.952 1.00 92.25 94 LEU A O 1
ATOM 750 N N . ASP A 1 95 ? 2.197 -3.779 -12.755 1.00 91.19 95 ASP A N 1
ATOM 751 C CA . ASP A 1 95 ? 1.992 -4.648 -13.918 1.00 91.19 95 ASP A CA 1
ATOM 752 C C . ASP A 1 95 ? 0.792 -4.210 -14.778 1.00 91.19 95 ASP A C 1
ATOM 754 O O . ASP A 1 95 ? 0.820 -4.442 -15.986 1.00 91.19 95 ASP A O 1
ATOM 758 N N . GLN A 1 96 ? -0.205 -3.528 -14.199 1.00 92.12 96 GLN A N 1
ATOM 759 C CA . GLN A 1 96 ? -1.349 -2.970 -14.933 1.00 92.12 96 GLN A CA 1
ATOM 760 C C . GLN A 1 96 ? -1.064 -1.588 -15.533 1.00 92.12 96 GLN A C 1
ATOM 762 O O . GLN A 1 96 ? -1.371 -1.352 -16.698 1.00 92.12 96 GLN A O 1
ATOM 767 N N . ILE A 1 97 ? -0.488 -0.668 -14.752 1.00 92.00 97 ILE A N 1
ATOM 768 C CA . ILE A 1 97 ? -0.300 0.731 -15.177 1.00 92.00 97 ILE A CA 1
ATOM 769 C C . ILE A 1 97 ? 1.006 0.953 -15.950 1.00 92.00 97 ILE A C 1
ATOM 771 O O . ILE A 1 97 ? 1.109 1.905 -16.718 1.00 92.00 97 ILE A O 1
ATOM 775 N N . TYR A 1 98 ? 2.003 0.086 -15.748 1.00 90.25 98 TYR A N 1
ATOM 776 C CA . TYR A 1 98 ? 3.298 0.132 -16.429 1.00 90.25 98 TYR A CA 1
ATOM 777 C C . TYR A 1 98 ? 3.828 -1.288 -16.721 1.00 90.25 98 TYR A C 1
ATOM 779 O O . TYR A 1 98 ? 4.756 -1.775 -16.053 1.00 90.25 98 TYR A O 1
ATOM 787 N N . PRO A 1 99 ? 3.227 -1.996 -17.697 1.00 88.12 99 PRO A N 1
ATOM 788 C CA . PRO A 1 99 ? 3.526 -3.394 -17.986 1.00 88.12 99 PRO A CA 1
ATOM 789 C C . PRO A 1 99 ? 4.993 -3.665 -18.343 1.00 88.12 99 PRO A C 1
ATOM 791 O O . PRO A 1 99 ? 5.731 -2.799 -18.809 1.00 88.12 99 PRO A O 1
ATOM 794 N N . LYS A 1 100 ? 5.414 -4.928 -18.200 1.00 84.50 100 LYS A N 1
ATOM 795 C CA . LYS A 1 100 ? 6.820 -5.354 -18.346 1.00 84.50 100 LYS A CA 1
ATOM 796 C C . LYS A 1 100 ? 7.485 -4.945 -19.661 1.00 84.50 100 LYS A C 1
ATOM 798 O O . LYS A 1 100 ? 8.656 -4.595 -19.637 1.00 84.50 100 LYS A O 1
ATOM 803 N N . HIS A 1 101 ? 6.762 -4.950 -20.782 1.00 82.81 101 HIS A N 1
ATOM 804 C CA . HIS A 1 101 ? 7.321 -4.558 -22.081 1.00 82.81 101 HIS A CA 1
ATOM 805 C C . HIS A 1 101 ? 7.715 -3.071 -22.136 1.00 82.81 101 HIS A C 1
ATOM 807 O O . HIS A 1 101 ? 8.622 -2.712 -22.878 1.00 82.81 101 HIS A O 1
ATOM 813 N N . MET A 1 102 ? 7.096 -2.216 -21.314 1.00 83.38 102 MET A N 1
ATOM 814 C CA . MET A 1 102 ? 7.463 -0.800 -21.198 1.00 83.38 102 MET A CA 1
ATOM 815 C C . MET A 1 102 ? 8.722 -0.599 -20.341 1.00 83.38 102 MET A C 1
ATOM 817 O O . MET A 1 102 ? 9.476 0.341 -20.565 1.00 83.38 102 MET A O 1
ATOM 821 N N . ARG A 1 103 ? 9.009 -1.525 -19.413 1.00 80.12 103 ARG A N 1
ATOM 822 C CA . ARG A 1 103 ? 10.164 -1.474 -18.489 1.00 80.12 103 ARG A CA 1
ATOM 823 C C . ARG A 1 103 ? 11.509 -1.775 -19.154 1.00 80.12 103 ARG A C 1
ATOM 825 O O . ARG A 1 103 ? 12.557 -1.562 -18.551 1.00 80.12 103 ARG A O 1
ATOM 832 N N . VAL A 1 104 ? 11.487 -2.311 -20.372 1.00 69.06 104 VAL A N 1
ATOM 833 C CA . VAL A 1 104 ? 12.684 -2.726 -21.124 1.00 69.06 104 VAL A CA 1
ATOM 834 C C . VAL A 1 104 ? 13.267 -1.571 -21.955 1.00 69.06 104 VAL A C 1
ATOM 836 O O . VAL A 1 104 ? 14.357 -1.697 -22.499 1.00 69.06 104 VAL A O 1
ATOM 839 N N . GLY A 1 105 ? 12.550 -0.443 -22.050 1.00 59.50 105 GLY A N 1
ATOM 840 C CA . GLY A 1 105 ? 12.886 0.678 -22.935 1.00 59.50 105 GLY A CA 1
ATOM 841 C C . GLY A 1 105 ? 13.810 1.752 -22.353 1.00 59.50 105 GLY A C 1
ATOM 842 O O . GLY A 1 105 ? 14.252 2.614 -23.104 1.00 59.50 105 GLY A O 1
ATOM 843 N N . MET A 1 106 ? 14.124 1.728 -21.052 1.00 55.22 106 MET A N 1
ATOM 844 C CA . MET A 1 106 ? 15.157 2.602 -20.482 1.00 55.22 106 MET A CA 1
ATOM 845 C C . MET A 1 106 ? 16.482 1.838 -20.420 1.00 55.22 106 MET A C 1
ATOM 847 O O . MET A 1 106 ? 16.595 0.901 -19.624 1.00 55.22 106 MET A O 1
ATOM 851 N N . PRO A 1 107 ? 17.492 2.204 -21.234 1.00 54.16 107 PRO A N 1
ATOM 852 C CA . PRO A 1 107 ? 18.811 1.631 -21.074 1.00 54.16 107 PRO A CA 1
ATOM 853 C C . PRO A 1 107 ? 19.306 1.958 -19.665 1.00 54.16 107 PRO A C 1
ATOM 855 O O . PRO A 1 107 ? 19.217 3.096 -19.200 1.00 54.16 107 PRO A O 1
ATOM 858 N N . ASN A 1 108 ? 19.792 0.930 -18.970 1.00 60.22 108 ASN A N 1
ATOM 859 C CA . ASN A 1 108 ? 20.391 1.062 -17.649 1.00 60.22 108 ASN A CA 1
ATOM 860 C C . ASN A 1 108 ? 21.397 2.227 -17.694 1.00 60.22 108 ASN A C 1
ATOM 862 O O . ASN A 1 108 ? 22.206 2.281 -18.618 1.00 60.22 108 ASN A O 1
ATOM 866 N N . LYS A 1 109 ? 21.367 3.164 -16.734 1.00 58.31 109 LYS A N 1
ATOM 867 C CA . LYS A 1 109 ? 22.290 4.321 -16.712 1.00 58.31 109 LYS A CA 1
ATOM 868 C C . LYS A 1 109 ? 23.753 3.897 -16.902 1.00 58.31 109 LYS A C 1
ATOM 870 O O . LY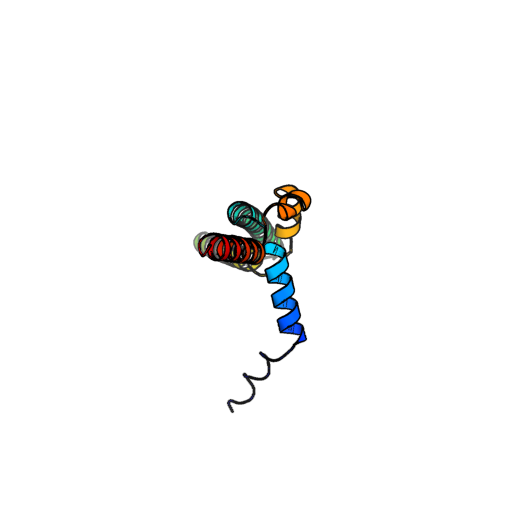S A 1 109 ? 24.522 4.602 -17.541 1.00 58.31 109 LYS A O 1
ATOM 875 N N . HIS A 1 110 ? 24.115 2.707 -16.420 1.00 55.06 110 HIS A N 1
ATOM 876 C CA . HIS A 1 110 ? 25.430 2.106 -16.644 1.00 55.06 110 HIS A CA 1
ATOM 877 C C . HIS A 1 110 ? 25.715 1.743 -18.112 1.00 55.06 110 HIS A C 1
ATOM 879 O O . HIS A 1 110 ? 26.834 1.942 -18.568 1.00 55.06 110 HIS A O 1
ATOM 885 N N . ALA A 1 111 ? 24.721 1.259 -18.859 1.00 59.81 111 ALA A N 1
ATOM 886 C CA . ALA A 1 111 ? 24.841 0.970 -20.287 1.00 59.81 111 ALA A CA 1
ATOM 887 C C . ALA A 1 111 ? 24.936 2.255 -21.126 1.00 59.81 111 ALA A C 1
ATOM 889 O O . ALA A 1 111 ? 25.725 2.306 -22.064 1.00 59.81 111 ALA A O 1
ATOM 890 N N . ILE A 1 112 ? 24.192 3.308 -20.757 1.00 61.91 112 ILE A N 1
ATOM 891 C CA . ILE A 1 112 ? 24.302 4.627 -21.408 1.00 61.91 112 ILE A CA 1
ATOM 892 C C . ILE A 1 112 ? 25.702 5.207 -21.190 1.00 61.91 112 ILE A C 1
ATOM 894 O O . ILE A 1 112 ? 26.345 5.631 -22.143 1.00 61.91 112 ILE A O 1
ATOM 898 N N . ASN A 1 113 ? 26.201 5.176 -19.952 1.00 67.50 113 ASN A N 1
ATOM 899 C CA . ASN A 1 113 ? 27.522 5.711 -19.629 1.00 67.50 113 ASN A CA 1
ATOM 900 C C . ASN A 1 113 ? 28.654 4.922 -20.305 1.00 67.50 113 ASN A C 1
ATOM 902 O O . ASN A 1 113 ? 29.613 5.532 -20.763 1.00 67.50 113 ASN A O 1
ATOM 906 N N . ALA A 1 114 ? 28.543 3.591 -20.392 1.00 66.69 114 ALA A N 1
ATOM 907 C CA . ALA A 1 114 ? 29.517 2.761 -21.104 1.00 66.69 114 ALA A CA 1
ATOM 908 C C . ALA A 1 114 ? 29.537 3.078 -22.607 1.00 66.69 114 ALA A C 1
ATOM 910 O O . ALA A 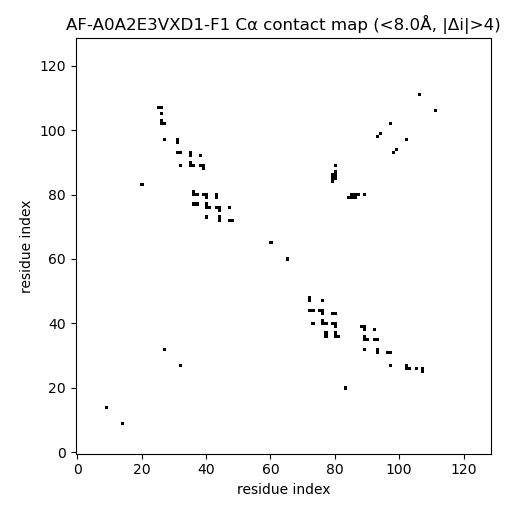1 114 ? 30.607 3.263 -23.176 1.00 66.69 114 ALA A O 1
ATOM 911 N N . TYR A 1 115 ? 28.361 3.230 -23.226 1.00 66.94 115 TYR A N 1
ATOM 912 C CA . TYR A 1 115 ? 28.268 3.653 -24.621 1.00 66.94 115 TYR A CA 1
ATOM 913 C C . TYR A 1 115 ? 28.895 5.037 -24.820 1.00 66.94 115 TYR A C 1
ATOM 915 O O . TYR A 1 115 ? 29.715 5.205 -25.712 1.00 66.94 115 TYR A O 1
ATOM 923 N N . GLN A 1 116 ? 28.581 6.007 -23.953 1.00 68.38 116 GLN A N 1
ATOM 924 C CA . GLN A 1 116 ? 29.135 7.362 -24.021 1.00 68.38 116 GLN A CA 1
ATOM 925 C C . GLN A 1 116 ? 30.671 7.364 -23.927 1.00 68.38 116 GLN A C 1
ATOM 927 O O . GLN A 1 116 ? 31.326 8.012 -24.734 1.00 68.38 116 GLN A O 1
ATOM 932 N N . GLN A 1 117 ? 31.247 6.577 -23.010 1.00 66.19 117 GLN A N 1
ATOM 933 C CA . GLN A 1 117 ? 32.701 6.419 -22.880 1.00 66.19 117 GLN A CA 1
ATOM 934 C C . GLN A 1 117 ? 33.337 5.791 -24.127 1.00 66.19 117 GLN A C 1
ATOM 936 O O . GLN A 1 117 ? 34.402 6.232 -24.560 1.00 66.19 117 GLN A O 1
ATOM 941 N N . GLU A 1 118 ? 32.690 4.792 -24.734 1.00 65.06 118 GLU A N 1
ATOM 942 C CA . GLU A 1 118 ? 33.157 4.213 -25.996 1.00 65.06 118 GLU A CA 1
ATOM 943 C C . GLU A 1 118 ? 33.098 5.225 -27.148 1.00 65.06 118 GLU A C 1
ATOM 945 O O . GLU A 1 118 ? 34.035 5.289 -27.945 1.00 65.06 118 GLU A O 1
ATOM 950 N N . VAL A 1 119 ? 32.038 6.035 -27.239 1.00 70.50 119 VAL A N 1
ATOM 951 C CA . VAL A 1 119 ? 31.914 7.056 -28.293 1.00 70.50 119 VAL A CA 1
ATOM 952 C C . VAL A 1 119 ? 32.981 8.141 -28.124 1.00 70.50 119 VAL A C 1
ATOM 954 O O . VAL A 1 119 ? 33.672 8.466 -29.090 1.00 70.50 119 VAL A O 1
ATOM 957 N N . ASP A 1 120 ? 33.177 8.628 -26.897 1.00 69.25 120 ASP A N 1
ATOM 958 C CA . ASP A 1 120 ? 34.168 9.662 -26.580 1.00 69.25 120 ASP A CA 1
ATOM 959 C C . ASP A 1 120 ? 35.603 9.164 -26.839 1.00 69.25 120 ASP A C 1
ATOM 961 O O . ASP A 1 120 ? 36.431 9.896 -27.384 1.00 69.25 120 ASP A O 1
ATOM 965 N N . SER A 1 121 ? 35.896 7.893 -26.529 1.00 64.62 121 SER A N 1
ATOM 966 C CA . SER A 1 121 ? 37.210 7.289 -26.804 1.00 64.62 121 SER A CA 1
ATOM 967 C C . SER A 1 121 ? 37.520 7.185 -28.305 1.00 64.62 121 SER A C 1
ATOM 969 O O . SER A 1 121 ? 38.635 7.484 -28.727 1.00 64.62 121 SER A O 1
ATOM 971 N N . LYS A 1 122 ? 36.521 6.861 -29.139 1.00 60.66 122 LYS A N 1
ATOM 972 C CA . LYS A 1 122 ? 36.673 6.772 -30.603 1.00 60.66 122 LYS A CA 1
ATOM 973 C C . LYS A 1 122 ? 36.793 8.134 -31.291 1.00 60.66 122 LYS A C 1
ATOM 975 O O . LYS A 1 122 ? 37.412 8.218 -32.346 1.00 60.66 122 LYS A O 1
ATOM 980 N N . GLN A 1 123 ? 36.226 9.194 -30.713 1.00 57.75 123 GLN A N 1
ATOM 981 C CA . GLN A 1 123 ? 36.384 10.567 -31.214 1.00 57.75 123 GLN A CA 1
ATOM 982 C C . GLN A 1 123 ? 37.756 11.178 -30.879 1.00 57.75 123 GLN A C 1
ATOM 984 O O . GLN A 1 123 ? 38.206 12.084 -31.583 1.00 57.75 123 GLN A O 1
ATOM 989 N N . GLY A 1 124 ? 38.433 10.679 -29.839 1.00 54.72 124 GLY A N 1
ATOM 990 C CA . GLY A 1 124 ? 39.800 11.074 -29.490 1.00 54.72 124 GLY A CA 1
ATOM 991 C C . GLY A 1 124 ? 40.853 10.554 -30.475 1.00 54.72 124 GLY A C 1
ATOM 992 O O . GLY A 1 124 ? 41.741 11.305 -30.862 1.00 54.72 124 GLY A O 1
ATOM 993 N N . GLU A 1 125 ? 40.716 9.311 -30.948 1.00 52.84 125 GLU A N 1
ATOM 994 C CA . GLU A 1 125 ? 41.680 8.690 -31.878 1.00 52.84 125 GLU A CA 1
ATOM 995 C C . GLU A 1 125 ? 41.606 9.245 -33.314 1.00 52.84 125 GLU A C 1
ATOM 997 O O . GLU A 1 125 ? 42.578 9.163 -34.062 1.00 52.84 125 GLU A O 1
ATOM 1002 N N . SER A 1 126 ? 40.480 9.843 -33.721 1.00 55.47 126 SER A N 1
ATOM 1003 C CA . SER A 1 126 ? 40.307 10.383 -35.079 1.00 55.47 126 SER A CA 1
ATOM 1004 C C . SER A 1 126 ? 40.930 11.767 -35.311 1.00 55.47 126 SER A C 1
ATOM 1006 O O . SER A 1 126 ? 40.936 12.231 -36.447 1.00 55.47 126 SER A O 1
ATOM 1008 N N . ASN A 1 127 ? 41.424 12.438 -34.263 1.00 54.50 127 ASN A N 1
ATOM 1009 C CA . ASN A 1 127 ? 41.951 13.809 -34.340 1.00 54.50 127 ASN A CA 1
ATOM 1010 C C . ASN A 1 127 ? 43.491 13.903 -34.254 1.00 54.50 127 ASN A C 1
ATOM 1012 O O . ASN A 1 127 ? 44.016 15.011 -34.171 1.00 54.50 127 ASN A O 1
ATOM 1016 N N . GLU A 1 128 ? 44.217 12.779 -34.286 1.00 53.56 128 GLU A N 1
ATOM 1017 C CA . GLU A 1 128 ? 45.695 12.740 -34.243 1.00 53.56 128 GLU A CA 1
ATOM 1018 C C . GLU A 1 128 ? 46.358 12.267 -35.559 1.00 53.56 128 GLU A C 1
ATOM 1020 O O . GLU A 1 128 ? 47.468 11.736 -35.533 1.00 53.56 128 GLU A O 1
ATOM 1025 N N . GLN A 1 129 ? 45.725 12.470 -36.723 1.00 42.19 129 GLN A N 1
ATOM 1026 C CA . GLN A 1 129 ? 46.353 12.211 -38.034 1.00 42.19 129 GLN A CA 1
ATOM 1027 C C . GLN A 1 129 ? 46.530 13.476 -38.870 1.00 42.19 129 GLN A C 1
ATOM 1029 O O . GLN A 1 129 ? 45.558 14.257 -38.974 1.00 42.19 129 GLN A O 1
#

Secondary structure (DSSP, 8-state):
--TTSTTSTT-HHHHHHHHHHHHHTTTS-HHHHHHHHHHHHHHHHHHHHHHHHHS--SSPPPHHHHHHHHHHHHHHHHHHHHSTTS-SHHHHHHHHHS-TTTTTSS--HHHHHHHHHHHHHHHHHTT--

Nearest PDB structures (foldseek):
  8xqx-assembly1_P  TM=4.769E-01  e=4.666E+00  Chlamydomonas reinhardtii

Sequence (129 aa):
MSNKINSIIQNPNMQARAKKSAEKYQNIPKEYMDVAQGMETQFINHMLNEMRKSVKSTEPDSSATKYYKSLMDHERAKIMAETENGIGLKDVILDQIYPKHMRVGMPNKHAINAYQQEVDSKQGESNEQ